Protein 4HDE (pdb70)

Nearest PDB structures (foldseek):
  4hde-assembly1_A  TM=1.004E+00  e=1.541E-34  Bacillus anthracis
  1xzo-assembly2_B  TM=9.202E-01  e=7.774E-20  Bacillus subtilis
  1xzo-assembly1_A  TM=9.161E-01  e=1.870E-19  Bacillus subtilis
  2cvb-assembly1_A  TM=6.366E-01  e=2.486E-06  Thermus thermophilus HB8
  4hqs-assembly1_A  TM=6.384E-01  e=5.979E-06  Streptococcus pneumoniae TIGR4

B-factor: mean 19.64, std 7.57, range [10.44, 51.8]

Solvent-accessible surface area: 8688 Å² total

InterPro domains:
  IPR003782 Copper chaperone SCO1/SenC [PF02630] (39-171)
  IPR003782 Copper chaperone SCO1/SenC [PTHR12151] (14-182)
  IPR003782 Copper chaperone SCO1/SenC [cd02968] (40-177)
  IPR013766 Thioredoxin domain [PS51352] (31-195)
  IPR036249 Thioredoxin-like superfamily [SSF52833] (37-193)

Structure (mmCIF, N/CA/C/O backbone):
data_4HDE
#
_entry.id   4HDE
#
_cell.length_a   34.985
_cell.length_b   48.468
_cell.length_c   88.551
_cell.angle_alpha   90.00
_cell.angle_beta   90.00
_cell.angle_gamma   90.00
#
_symmetry.space_group_name_H-M   'P 21 21 21'
#
loop_
_entity.id
_entity.type
_entity.pdbx_description
1 polymer 'SCO1/SenC family lipoprotein'
2 water water
#
loop_
_atom_site.group_PDB
_atom_site.id
_atom_site.type_symbol
_atom_site.label_atom_id
_atom_site.label_alt_id
_atom_site.label_comp_id
_atom_site.label_asym_id
_atom_site.label_entity_id
_atom_site.label_seq_id
_atom_site.pdbx_PDB_ins_code
_atom_site.Cartn_x
_atom_site.Cartn_y
_atom_site.Cartn_z
_atom_site.occupancy
_atom_site.B_iso_or_equiv
_atom_site.auth_seq_id
_atom_site.auth_comp_id
_atom_site.auth_asym_id
_atom_site.auth_atom_id
_atom_site.pdbx_PDB_model_num
ATOM 1 N N . ALA A 1 3 ? 20.138 5.220 -9.314 1.00 44.95 28 ALA A N 1
ATOM 2 C CA . ALA A 1 3 ? 19.621 6.226 -10.237 1.00 39.53 28 ALA A CA 1
ATOM 3 C C . ALA A 1 3 ? 19.526 7.597 -9.573 1.00 41.26 28 ALA A C 1
ATOM 4 O O . ALA A 1 3 ? 19.496 7.699 -8.344 1.00 43.83 28 ALA A O 1
ATOM 6 N N . LEU A 1 4 ? 19.481 8.646 -10.390 1.00 39.78 29 LEU A N 1
ATOM 7 C CA . LEU A 1 4 ? 19.401 10.013 -9.881 1.00 38.32 29 LEU A CA 1
ATOM 8 C C . LEU A 1 4 ? 17.974 10.362 -9.472 1.00 38.81 29 LEU A C 1
ATOM 9 O O . LEU A 1 4 ? 17.069 10.389 -10.306 1.00 39.94 29 LEU A O 1
ATOM 14 N N . ARG A 1 5 ? 17.781 10.641 -8.187 1.00 30.34 30 ARG A N 1
ATOM 15 C CA . ARG A 1 5 ? 16.446 10.888 -7.654 1.00 22.81 30 ARG A CA 1
ATOM 16 C C . ARG A 1 5 ? 15.996 12.340 -7.800 1.00 20.87 30 ARG A C 1
ATOM 17 O O . ARG A 1 5 ? 16.776 13.275 -7.601 1.00 23.59 30 ARG A O 1
ATOM 25 N N . LYS A 1 6 ? 14.728 12.507 -8.153 1.00 22.17 31 LYS A N 1
ATOM 26 C CA . LYS A 1 6 ? 14.080 13.815 -8.213 1.00 22.08 31 LYS A CA 1
ATOM 27 C C . LYS A 1 6 ? 14.912 14.890 -8.912 1.00 16.63 31 LYS A C 1
ATOM 28 O O . LYS A 1 6 ? 15.152 15.946 -8.342 1.00 21.21 31 LYS A O 1
ATOM 34 N N . PRO A 1 7 ? 15.349 14.622 -10.151 1.00 17.64 32 PRO A N 1
ATOM 35 C CA . PRO A 1 7 ? 16.146 15.602 -10.894 1.00 18.56 32 PRO A CA 1
ATOM 36 C C . PRO A 1 7 ? 15.365 16.882 -11.166 1.00 15.83 32 PRO A C 1
ATOM 37 O O . PRO A 1 7 ? 14.149 16.846 -11.336 1.00 18.76 32 PRO A O 1
ATOM 41 N N . LEU A 1 8 ? 16.070 18.006 -11.212 1.00 14.88 33 LEU A N 1
ATOM 42 C CA . LEU A 1 8 ? 15.440 19.293 -11.487 1.00 16.07 33 LEU A CA 1
ATOM 43 C C . LEU A 1 8 ? 14.983 19.430 -12.942 1.00 15.08 33 LEU A C 1
ATOM 44 O O . LEU A 1 8 ? 13.950 20.039 -13.216 1.00 17.32 33 LEU A O 1
ATOM 49 N N . ASN A 1 9 ? 15.762 18.880 -13.869 1.00 15.45 34 ASN A N 1
ATOM 50 C CA . ASN A 1 9 ? 15.478 19.000 -15.299 1.00 16.76 34 ASN A CA 1
ATOM 51 C C . ASN A 1 9 ? 15.322 20.442 -15.772 1.00 14.75 34 ASN A C 1
ATOM 52 O O . ASN A 1 9 ? 14.421 20.733 -16.557 1.00 18.62 34 ASN A O 1
ATOM 57 N N . TRP A 1 10 ? 16.172 21.349 -15.311 1.00 13.82 35 TRP A N 1
ATOM 58 C CA . TRP A 1 10 ? 16.081 22.736 -15.774 1.00 13.98 35 TRP A CA 1
ATOM 59 C C . TRP A 1 10 ? 16.800 22.947 -17.098 1.00 13.20 35 TRP A C 1
ATOM 60 O O . TRP A 1 10 ? 17.946 22.517 -17.269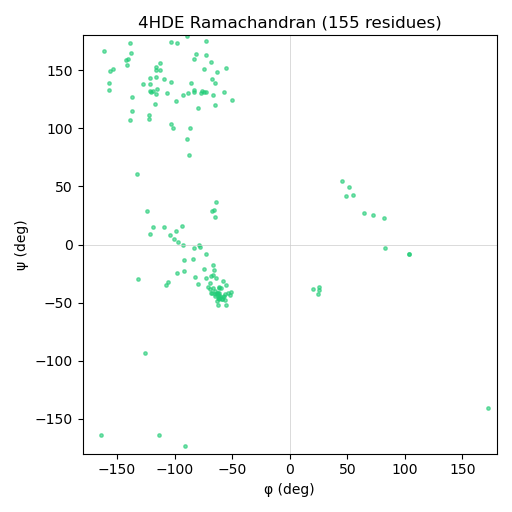 1.00 14.57 35 TRP A O 1
ATOM 71 N N . ASP A 1 11 ? 16.121 23.595 -18.037 1.00 14.36 36 ASP A N 1
ATOM 72 C CA . ASP A 1 11 ? 16.737 23.987 -19.298 1.00 15.43 36 ASP A CA 1
ATOM 73 C C . ASP A 1 11 ? 17.809 25.056 -19.087 1.00 15.99 36 ASP A C 1
ATOM 74 O O . ASP A 1 11 ? 17.650 25.952 -18.263 1.00 19.51 36 ASP A O 1
ATOM 79 N N . LEU A 1 12 ? 18.892 24.951 -19.851 1.00 15.22 37 LEU A N 1
ATOM 80 C CA A LEU A 1 12 ? 19.949 25.957 -19.852 0.62 14.95 37 LEU A CA 1
ATOM 81 C CA B LEU A 1 12 ? 19.966 25.933 -19.839 0.38 17.09 37 LEU A CA 1
ATOM 82 C C . LEU A 1 12 ? 20.138 26.509 -21.242 1.00 18.55 37 LEU A C 1
ATOM 83 O O . LEU A 1 12 ? 20.277 25.761 -22.210 1.00 18.82 37 LEU A O 1
ATOM 92 N N . GLU A 1 13 ? 20.148 27.828 -21.348 1.00 15.17 38 GLU A N 1
ATOM 93 C CA . GLU A 1 13 ? 20.405 28.457 -22.634 1.00 16.74 38 GLU A CA 1
ATOM 94 C C . GLU A 1 13 ? 21.850 28.230 -23.063 1.00 14.37 38 GLU A C 1
ATOM 95 O O . GLU A 1 13 ? 22.731 27.976 -22.239 1.00 15.99 38 GLU A O 1
ATOM 101 N N . THR A 1 14 ? 22.081 28.323 -24.365 1.00 17.25 39 THR A N 1
ATOM 102 C CA . THR A 1 14 ? 23.415 28.254 -24.923 1.00 16.07 39 THR A CA 1
ATOM 103 C C . THR A 1 14 ? 24.129 29.578 -24.671 1.00 15.79 39 THR A C 1
ATOM 104 O O . THR A 1 14 ? 23.562 30.647 -24.901 1.00 20.55 39 THR A O 1
ATOM 108 N N . PHE A 1 15 ? 25.355 29.505 -24.180 1.00 13.36 40 PHE A N 1
ATOM 109 C CA . PHE A 1 15 ? 26.128 30.706 -23.859 1.00 13.81 40 PHE A CA 1
ATOM 110 C C . PHE A 1 15 ? 27.600 30.549 -24.232 1.00 12.75 40 PHE A C 1
ATOM 111 O O . PHE A 1 15 ? 28.135 29.444 -24.285 1.00 12.98 40 PHE A O 1
ATOM 119 N N . GLN A 1 16 ? 28.240 31.684 -24.485 1.00 14.12 41 GLN A N 1
ATOM 120 C CA . GLN A 1 16 ? 29.665 31.741 -24.756 1.00 13.52 41 GLN A CA 1
ATOM 121 C C . GLN A 1 16 ? 30.225 32.953 -24.033 1.00 12.78 41 GLN A C 1
ATOM 122 O O . GLN A 1 16 ? 29.973 34.089 -24.426 1.00 14.17 41 GLN A O 1
ATOM 128 N N . PHE A 1 17 ? 30.961 32.708 -22.955 1.00 12.72 42 PHE A N 1
ATOM 129 C CA . PHE A 1 17 ? 31.522 33.797 -22.163 1.00 14.43 42 PHE A CA 1
ATOM 130 C C . PHE A 1 17 ? 33.037 33.748 -22.295 1.00 13.33 42 PHE A C 1
ATOM 131 O O . PHE A 1 17 ? 33.556 33.106 -23.210 1.00 13.59 42 PHE A O 1
ATOM 139 N N . THR A 1 18 ? 33.751 34.435 -21.410 1.00 13.76 43 THR A N 1
ATOM 140 C CA A THR A 1 18 ? 35.208 34.476 -21.456 0.66 14.34 43 THR A CA 1
ATOM 141 C CA B THR A 1 18 ? 35.210 34.453 -21.457 0.34 14.27 43 THR A CA 1
ATOM 142 C C . THR A 1 18 ? 35.771 33.955 -20.137 1.00 12.53 43 THR A C 1
ATOM 143 O O . THR A 1 18 ? 35.285 34.323 -19.069 1.00 13.81 43 THR A O 1
ATOM 150 N N . ASN A 1 19 ? 36.794 33.104 -20.202 1.00 12.67 44 ASN A N 1
ATOM 151 C CA . ASN A 1 19 ? 37.391 32.553 -18.986 1.00 12.94 44 ASN A CA 1
ATOM 152 C C . ASN A 1 19 ? 38.554 33.375 -18.435 1.00 13.63 44 ASN A C 1
ATOM 153 O O . ASN A 1 19 ? 38.856 34.464 -18.940 1.00 13.82 44 ASN A O 1
ATOM 158 N N . GLN A 1 20 ? 39.213 32.839 -17.416 1.00 12.66 45 GLN A N 1
ATOM 159 C CA . GLN A 1 20 ? 40.229 33.571 -16.677 1.00 1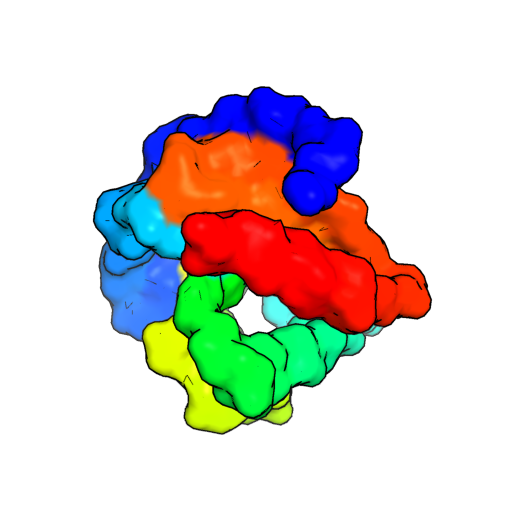3.17 45 GLN A CA 1
ATOM 160 C C . GLN A 1 20 ? 41.515 33.735 -17.482 1.00 14.12 45 GLN A C 1
ATOM 161 O O . GLN A 1 20 ? 42.419 34.442 -17.069 1.00 15.30 45 GLN A O 1
ATOM 167 N N . ASP A 1 21 ? 41.577 33.065 -18.630 1.00 14.87 46 ASP A N 1
ATOM 168 C CA . ASP A 1 21 ? 42.684 33.217 -19.570 1.00 16.49 46 ASP A CA 1
ATOM 169 C C . ASP A 1 21 ? 42.306 34.075 -20.779 1.00 16.55 46 ASP A C 1
ATOM 170 O O . ASP A 1 21 ? 43.083 34.189 -21.733 1.00 18.28 46 ASP A O 1
ATOM 175 N N . GLY A 1 22 ? 41.133 34.697 -20.737 1.00 15.14 47 GLY A N 1
ATOM 176 C CA . GLY A 1 22 ? 40.689 35.555 -21.818 1.00 16.07 47 GLY A CA 1
ATOM 177 C C . GLY A 1 22 ? 40.290 34.781 -23.062 1.00 14.83 47 GLY A C 1
ATOM 178 O O . GLY A 1 22 ? 40.335 35.319 -24.173 1.00 16.81 47 GLY A O 1
ATOM 179 N N . LYS A 1 23 ? 39.892 33.524 -22.878 1.00 14.68 48 LYS A N 1
ATOM 180 C CA . LYS A 1 23 ? 39.510 32.658 -23.994 1.00 14.14 48 LYS A CA 1
ATOM 181 C C . LYS A 1 23 ? 38.015 32.347 -23.927 1.00 12.86 48 LYS A C 1
ATOM 182 O O . LYS A 1 23 ? 37.442 32.297 -22.841 1.00 12.63 48 LYS A O 1
ATOM 188 N N . PRO A 1 24 ? 37.375 32.117 -25.080 1.00 12.28 49 PRO A N 1
ATOM 189 C CA . PRO A 1 24 ? 35.948 31.777 -25.098 1.00 14.27 49 PRO A CA 1
ATOM 190 C C . PRO A 1 24 ? 35.667 30.451 -24.419 1.00 13.84 49 PRO A C 1
ATOM 191 O O . PRO A 1 24 ? 36.408 29.481 -24.582 1.00 13.99 49 PRO A O 1
ATOM 195 N N . PHE A 1 25 ? 34.584 30.405 -23.661 1.00 12.88 50 PHE A N 1
ATOM 196 C CA . PHE A 1 25 ? 34.201 29.179 -22.981 1.00 12.05 50 PHE A CA 1
ATOM 197 C C . PHE A 1 25 ? 32.720 29.193 -22.666 1.00 13.08 50 PHE A C 1
ATOM 198 O O . PHE A 1 25 ? 32.169 30.207 -22.237 1.00 12.52 50 PHE A O 1
ATOM 206 N N . GLY A 1 26 ? 32.071 28.055 -22.863 1.00 12.38 51 GLY A N 1
ATOM 207 C CA . GLY A 1 26 ? 30.684 27.914 -22.476 1.00 13.60 51 GLY A CA 1
ATOM 208 C C . GLY A 1 26 ? 30.093 26.610 -22.967 1.00 11.79 51 GLY A C 1
ATOM 209 O O . GLY A 1 26 ? 30.757 25.576 -22.948 1.00 12.68 51 GLY A O 1
ATOM 210 N N . THR A 1 27 ? 28.846 26.677 -23.415 1.00 12.74 52 THR A N 1
ATOM 211 C CA . THR A 1 27 ? 28.105 25.495 -23.834 1.00 13.50 52 THR A CA 1
ATOM 212 C C . THR A 1 27 ? 28.865 24.633 -24.835 1.00 14.55 52 THR A C 1
ATOM 213 O O . THR A 1 27 ? 28.840 23.401 -24.756 1.00 16.07 52 THR A O 1
ATOM 217 N N . LYS A 1 28 ? 29.539 25.267 -25.785 1.00 13.80 53 LYS A N 1
ATOM 218 C CA . LYS A 1 28 ? 30.278 24.528 -26.802 1.00 15.51 53 LYS A CA 1
ATOM 219 C C . LYS A 1 28 ? 31.245 23.543 -26.140 1.00 14.06 53 LYS A C 1
ATOM 220 O O . LYS A 1 28 ? 31.383 22.406 -26.582 1.00 17.07 53 LYS A O 1
ATOM 226 N N . ASP A 1 29 ? 31.901 23.982 -25.076 1.00 14.33 54 ASP A N 1
ATOM 227 C CA . ASP A 1 29 ? 32.877 23.167 -24.368 1.00 15.59 54 ASP A CA 1
ATOM 228 C C . ASP A 1 29 ? 32.227 22.166 -23.424 1.00 16.31 54 ASP A C 1
ATOM 229 O O . ASP A 1 29 ? 32.731 21.065 -23.237 1.00 18.05 54 ASP A O 1
ATOM 234 N N . LEU A 1 30 ? 31.106 22.561 -22.838 1.00 13.76 55 LEU A N 1
ATOM 235 C CA . LEU A 1 30 ? 30.504 21.833 -21.730 1.00 14.14 55 LEU A CA 1
ATOM 236 C C . LEU A 1 30 ? 29.468 20.787 -22.135 1.00 15.20 55 LEU A C 1
ATOM 237 O O . LEU A 1 30 ? 29.201 19.856 -21.375 1.00 14.95 55 LEU A O 1
ATOM 242 N N . LYS A 1 31 ? 28.869 20.938 -23.312 1.00 16.12 56 LYS A N 1
ATOM 243 C CA . LYS A 1 31 ? 27.848 20.003 -23.765 1.00 15.82 56 LYS A CA 1
ATOM 244 C C . LYS A 1 31 ? 28.460 18.622 -23.963 1.00 15.09 56 LYS A C 1
ATOM 245 O O . LYS A 1 31 ? 29.361 18.438 -24.773 1.00 18.70 56 LYS A O 1
ATOM 251 N N . GLY A 1 32 ? 27.952 17.639 -23.226 1.00 14.05 57 GLY A N 1
ATOM 252 C CA . GLY A 1 32 ? 28.537 16.310 -23.232 1.00 17.45 57 GLY A CA 1
ATOM 253 C C . GLY A 1 32 ? 29.365 16.003 -21.996 1.00 16.30 57 GLY A C 1
ATOM 254 O O . GLY A 1 32 ? 29.801 14.864 -21.805 1.00 20.38 57 GLY A O 1
ATOM 255 N N . LYS A 1 33 ? 29.592 17.004 -21.158 1.00 14.02 58 LYS A N 1
ATOM 256 C CA . LYS A 1 33 ? 30.334 16.815 -19.921 1.00 14.37 58 LYS A CA 1
ATOM 257 C C . LYS A 1 33 ? 29.414 16.997 -18.721 1.00 14.29 58 LYS A C 1
ATOM 258 O O . LYS A 1 33 ? 28.376 17.661 -18.807 1.00 14.61 58 LYS A O 1
ATOM 264 N N . VAL A 1 34 ? 29.796 16.393 -17.603 1.00 14.01 59 VAL A N 1
ATOM 265 C CA . VAL A 1 34 ? 29.134 16.636 -16.332 1.00 12.78 59 VAL A CA 1
ATOM 266 C C . VAL A 1 34 ? 29.852 17.822 -15.711 1.00 14.18 59 VAL A C 1
ATOM 267 O O . VAL A 1 34 ? 31.089 17.851 -15.653 1.00 14.04 59 VAL A O 1
ATOM 271 N N . TRP A 1 35 ? 29.094 18.817 -15.267 1.00 12.71 60 TRP A N 1
ATOM 272 C CA . TRP A 1 35 ? 29.722 19.977 -14.662 1.00 12.30 60 TRP A CA 1
ATOM 273 C C . TRP A 1 35 ? 28.964 20.545 -13.477 1.00 11.18 60 TRP A C 1
ATOM 274 O O . TRP A 1 35 ? 27.784 20.277 -13.277 1.00 13.06 60 TRP A O 1
ATOM 285 N N . VAL A 1 36 ? 29.702 21.284 -12.659 1.00 11.97 61 VAL A N 1
ATOM 286 C CA . VAL A 1 36 ? 29.155 21.909 -11.467 1.00 12.44 61 VAL A CA 1
ATOM 287 C C . VAL A 1 36 ? 29.348 23.407 -11.588 1.00 11.87 61 VAL A C 1
ATOM 288 O O . VAL A 1 36 ? 30.442 23.871 -11.910 1.00 13.87 61 VAL A O 1
ATOM 292 N N . ALA A 1 37 ? 28.279 24.158 -11.345 1.00 11.60 62 ALA A N 1
ATOM 293 C CA . ALA A 1 37 ? 28.302 25.617 -11.472 1.00 13.32 62 ALA A CA 1
ATOM 294 C C . ALA A 1 37 ? 28.065 26.317 -10.130 1.00 11.25 62 ALA A C 1
ATOM 295 O O . ALA A 1 37 ? 27.280 25.850 -9.292 1.00 12.85 62 ALA A O 1
ATOM 297 N N . ASP A 1 38 ? 28.749 27.443 -9.935 1.00 11.73 63 ASP A N 1
ATOM 298 C CA . ASP A 1 38 ? 28.356 28.394 -8.910 1.00 12.57 63 ASP A CA 1
ATOM 299 C C . ASP A 1 38 ? 28.472 29.833 -9.424 1.00 12.86 63 ASP A C 1
ATOM 300 O O . ASP A 1 38 ? 28.965 30.067 -10.533 1.00 13.72 63 ASP A O 1
ATOM 305 N N . PHE A 1 39 ? 27.998 30.769 -8.605 1.00 12.98 64 PHE A N 1
ATOM 306 C CA . PHE A 1 39 ? 28.033 32.208 -8.883 1.00 13.20 64 PHE A CA 1
ATOM 307 C C . PHE A 1 39 ? 28.812 32.889 -7.769 1.00 13.76 64 PHE A C 1
ATOM 308 O O . PHE A 1 39 ? 28.596 32.597 -6.596 1.00 15.29 64 PHE A O 1
ATOM 329 N N . PHE A 1 41 ? 31.899 36.457 -6.884 1.00 14.06 66 PHE A N 1
ATOM 330 C CA . PHE A 1 41 ? 32.609 37.641 -7.361 1.00 13.67 66 PHE A CA 1
ATOM 331 C C . PHE A 1 41 ? 33.861 37.852 -6.535 1.00 15.25 66 PHE A C 1
ATOM 332 O O . PHE A 1 41 ? 33.901 37.485 -5.364 1.00 17.01 66 PHE A O 1
ATOM 340 N N . THR A 1 42 ? 34.895 38.420 -7.145 1.00 14.37 67 THR A N 1
ATOM 341 C CA . THR A 1 42 ? 36.205 38.447 -6.495 1.00 16.45 67 THR A CA 1
ATOM 342 C C . THR A 1 42 ? 36.319 39.454 -5.360 1.00 17.05 67 THR A C 1
ATOM 343 O O . THR A 1 42 ? 37.179 39.304 -4.497 1.00 21.61 67 THR A O 1
ATOM 347 N N . ASN A 1 43 ? 35.462 40.467 -5.340 1.00 17.19 68 ASN A N 1
ATOM 348 C CA . ASN A 1 43 ? 35.511 41.448 -4.259 1.00 20.41 68 ASN A CA 1
ATOM 349 C C . ASN A 1 43 ? 34.576 41.127 -3.097 1.00 18.15 68 ASN A C 1
ATOM 350 O O . ASN A 1 43 ? 34.301 41.982 -2.260 1.00 19.90 68 ASN A O 1
ATOM 355 N N . CYS A 1 44 ? 34.101 39.890 -3.044 1.00 17.87 69 CYS A N 1
ATOM 356 C CA . CYS A 1 44 ? 33.193 39.465 -1.982 1.00 19.84 69 CYS A CA 1
ATOM 357 C C . CYS A 1 44 ? 33.882 39.448 -0.619 1.00 24.73 69 CYS A C 1
ATOM 358 O O . CYS A 1 44 ? 34.945 38.860 -0.464 1.00 23.36 69 CYS A O 1
ATOM 361 N N . GLN A 1 45 ? 33.263 40.091 0.365 1.00 22.24 70 GLN A N 1
ATOM 362 C CA . GLN A 1 45 ? 33.827 40.184 1.712 1.00 26.87 70 GLN A CA 1
ATOM 363 C C . GLN A 1 45 ? 33.254 39.121 2.646 1.00 25.84 70 GLN A C 1
ATOM 364 O O . GLN A 1 45 ? 33.597 39.064 3.834 1.00 26.78 70 GLN A O 1
ATOM 370 N N . THR A 1 46 ? 32.386 38.270 2.107 1.00 22.54 71 THR A N 1
ATOM 371 C CA . THR A 1 46 ? 31.763 37.231 2.922 1.00 22.92 71 THR A CA 1
ATOM 372 C C . THR A 1 46 ? 31.939 35.806 2.375 1.00 21.15 71 THR A C 1
ATOM 373 O O . THR A 1 46 ? 32.937 35.147 2.658 1.00 22.49 71 THR A O 1
ATOM 377 N N . VAL A 1 47 ? 30.982 35.331 1.592 1.00 20.40 72 VAL A N 1
ATOM 378 C CA . VAL A 1 47 ? 30.881 33.896 1.367 1.00 19.51 72 VAL A CA 1
ATOM 379 C C . VAL A 1 47 ? 31.616 33.334 0.156 1.00 17.10 72 VAL A C 1
ATOM 380 O O . VAL A 1 47 ? 31.764 32.126 0.053 1.00 16.57 72 VAL A O 1
ATOM 384 N N . CYS A 1 48 ? 32.079 34.176 -0.764 1.00 16.23 73 CYS A N 1
ATOM 385 C CA . CYS A 1 48 ? 32.667 33.621 -1.986 1.00 14.35 73 CYS A CA 1
ATOM 386 C C . CYS A 1 48 ? 33.992 32.881 -1.767 1.00 13.56 73 CYS A C 1
ATOM 387 O O . CYS A 1 48 ? 34.211 31.826 -2.371 1.00 14.20 73 CYS A O 1
ATOM 390 N N . PRO A 1 49 ? 34.886 33.425 -0.919 1.00 14.22 74 PRO A N 1
ATOM 391 C CA . PRO A 1 49 ? 36.096 32.614 -0.687 1.00 15.04 74 PRO A CA 1
ATOM 392 C C . PRO A 1 49 ? 35.815 31.230 -0.054 1.00 14.52 74 PRO A C 1
ATOM 393 O O . PRO A 1 49 ? 36.341 30.235 -0.566 1.00 14.84 74 PRO A O 1
ATOM 397 N N . PRO A 1 50 ? 34.979 31.148 0.999 1.00 14.13 75 PRO A N 1
ATOM 398 C CA . PRO A 1 50 ? 34.689 29.786 1.483 1.00 13.97 75 PRO A CA 1
ATOM 399 C C . PRO A 1 50 ? 33.946 28.921 0.461 1.00 13.34 75 PRO A C 1
ATOM 400 O O . PRO A 1 50 ? 34.219 27.729 0.397 1.00 14.38 75 PRO A O 1
ATOM 412 N N . THR A 1 52 ? 34.429 28.967 -2.707 1.00 12.76 77 THR A N 1
ATOM 413 C CA . THR A 1 52 ? 35.438 28.536 -3.648 1.00 13.19 77 THR A CA 1
ATOM 414 C C . THR A 1 52 ? 36.325 27.464 -3.022 1.00 12.87 77 THR A C 1
ATOM 415 O O . THR A 1 52 ? 36.690 26.494 -3.692 1.00 13.01 77 THR A O 1
ATOM 419 N N . ALA A 1 53 ? 36.649 27.602 -1.738 1.00 12.34 78 ALA A N 1
ATOM 420 C CA . ALA A 1 53 ? 37.381 26.540 -1.052 1.00 12.96 78 ALA A CA 1
ATOM 421 C C . ALA A 1 53 ? 36.567 25.243 -1.033 1.00 13.38 78 ALA A C 1
ATOM 422 O O . ALA A 1 53 ? 37.124 24.139 -1.152 1.00 13.21 78 ALA A O 1
ATOM 424 N N . ASN A 1 54 ? 35.254 25.360 -0.864 1.00 13.26 79 ASN A N 1
ATOM 425 C CA . ASN A 1 54 ? 34.400 24.174 -0.870 1.00 12.19 79 ASN A CA 1
ATOM 426 C C . ASN A 1 54 ? 34.364 23.527 -2.254 1.00 12.47 79 ASN A C 1
ATOM 427 O O . ASN A 1 54 ? 34.423 22.302 -2.394 1.00 12.86 79 ASN A O 1
ATOM 440 N N . ALA A 1 56 ? 36.789 23.717 -4.352 1.00 11.99 81 ALA A N 1
ATOM 441 C CA . ALA A 1 56 ? 38.105 23.087 -4.482 1.00 12.27 81 ALA A CA 1
ATOM 442 C C . ALA A 1 56 ? 38.174 21.724 -3.777 1.00 13.13 81 ALA A C 1
ATOM 443 O O . ALA A 1 56 ? 38.822 20.793 -4.265 1.00 13.00 81 ALA A O 1
ATOM 445 N N . LYS A 1 57 ? 37.512 21.597 -2.632 1.00 12.73 82 LYS A N 1
ATOM 446 C CA . LYS A 1 57 ? 37.467 20.315 -1.934 1.00 12.70 82 LYS A CA 1
ATOM 447 C C . LYS A 1 57 ? 36.717 19.304 -2.798 1.00 13.53 82 LYS A C 1
ATOM 448 O O . LYS A 1 57 ? 37.161 18.162 -2.953 1.00 13.96 82 LYS A O 1
ATOM 454 N N . LEU A 1 58 ? 35.609 19.731 -3.394 1.00 12.77 83 LEU A N 1
ATOM 455 C CA . LEU A 1 58 ? 34.846 18.881 -4.296 1.00 12.87 83 LEU A CA 1
ATOM 456 C C . LEU A 1 58 ? 35.681 18.472 -5.504 1.00 13.18 83 LEU A C 1
ATOM 457 O O . LEU A 1 58 ? 35.629 17.322 -5.933 1.00 12.80 83 LEU A O 1
ATOM 462 N N . GLN A 1 59 ? 36.445 19.409 -6.058 1.00 11.70 84 GLN A N 1
ATOM 463 C CA . GLN A 1 59 ? 37.320 19.132 -7.189 1.00 11.40 84 GLN A CA 1
ATOM 464 C C . GLN A 1 59 ? 38.329 18.036 -6.842 1.00 12.65 84 GLN A C 1
ATOM 465 O O . GLN A 1 59 ? 38.534 17.083 -7.602 1.00 13.27 84 GLN A O 1
ATOM 471 N N . LYS A 1 60 ? 38.962 18.162 -5.679 1.00 12.36 85 LYS A N 1
ATOM 472 C CA . LYS A 1 60 ? 39.963 17.204 -5.246 1.00 13.52 85 LYS A CA 1
ATOM 473 C C . LYS A 1 60 ? 39.334 15.824 -5.009 1.00 13.11 85 LYS A C 1
ATOM 474 O O . LYS A 1 60 ? 39.889 14.787 -5.389 1.00 14.26 85 LYS A O 1
ATOM 488 N N . ALA A 1 62 ? 36.558 14.623 -6.321 1.00 13.66 87 ALA A N 1
ATOM 489 C CA . ALA A 1 62 ? 36.126 14.037 -7.586 1.00 13.78 87 ALA A CA 1
ATOM 490 C C . ALA A 1 62 ? 37.304 13.413 -8.321 1.00 13.74 87 ALA A C 1
ATOM 491 O O . ALA A 1 62 ? 37.187 12.312 -8.871 1.00 15.02 87 ALA A O 1
ATOM 493 N N . LYS A 1 63 ? 38.438 14.106 -8.333 1.00 13.46 88 LYS A N 1
ATOM 494 C CA . LYS A 1 63 ? 39.635 13.585 -8.979 1.00 15.37 88 LYS A CA 1
ATOM 495 C C . LYS A 1 63 ? 40.054 12.261 -8.326 1.00 15.74 88 LYS A C 1
ATOM 496 O O . LYS A 1 63 ? 40.405 11.290 -9.006 1.00 15.87 88 LYS A O 1
ATOM 502 N N . GLU A 1 64 ? 40.023 12.215 -6.998 1.00 14.57 89 GLU A N 1
ATOM 503 C CA . GLU A 1 64 ? 40.381 10.992 -6.284 1.00 15.13 89 GLU A CA 1
ATOM 504 C C . GLU A 1 64 ? 39.486 9.812 -6.667 1.00 15.47 89 GLU A C 1
ATOM 505 O O . GLU A 1 64 ? 39.956 8.685 -6.769 1.00 17.03 89 GLU A O 1
ATOM 511 N N . GLU A 1 65 ? 38.206 10.090 -6.886 1.00 15.97 90 GLU A N 1
ATOM 512 C CA . GLU A 1 65 ? 37.241 9.075 -7.303 1.00 16.25 90 GLU A CA 1
ATOM 513 C C . GLU A 1 65 ? 37.325 8.750 -8.797 1.00 16.86 90 GLU A C 1
ATOM 514 O O . GLU A 1 65 ? 36.562 7.921 -9.292 1.00 19.15 90 GLU A O 1
ATOM 520 N N . LYS A 1 66 ? 38.229 9.413 -9.512 1.00 16.45 91 LYS A N 1
ATOM 521 C CA . LYS A 1 66 ? 38.390 9.217 -10.959 1.00 15.66 91 LYS A CA 1
ATOM 522 C C . LYS A 1 66 ? 37.149 9.654 -11.735 1.00 16.52 91 LYS A C 1
ATOM 523 O O . LYS A 1 66 ? 36.871 9.155 -12.830 1.00 18.60 91 LYS A O 1
ATOM 529 N N . LEU A 1 67 ? 36.416 10.598 -11.162 1.00 14.89 92 LEU A N 1
ATOM 530 C CA . LEU A 1 67 ? 35.304 11.218 -11.849 1.00 14.35 92 LEU A CA 1
ATOM 531 C C . LEU A 1 67 ? 35.840 12.324 -12.727 1.00 17.56 92 LEU A C 1
ATOM 532 O O . LEU A 1 67 ? 36.660 13.134 -12.297 1.00 24.69 92 LEU A O 1
ATOM 537 N N . ASP A 1 68 ? 35.376 12.331 -13.965 1.00 14.74 93 ASP A N 1
ATOM 538 C CA . ASP A 1 68 ? 35.789 13.297 -14.963 1.00 15.26 93 ASP A CA 1
ATOM 539 C C . ASP A 1 68 ? 34.676 14.323 -15.046 1.00 15.99 93 ASP A C 1
ATOM 540 O O . ASP A 1 68 ? 33.644 14.061 -15.664 1.00 16.56 93 ASP A O 1
ATOM 545 N N . VAL A 1 69 ? 34.877 15.471 -14.400 1.00 13.87 94 VAL A N 1
ATOM 546 C CA . VAL A 1 69 ? 33.861 16.510 -14.347 1.00 13.61 94 VAL A CA 1
ATOM 547 C C . VAL A 1 69 ? 34.512 17.878 -14.546 1.00 12.94 94 VAL A C 1
ATOM 548 O O . VAL A 1 69 ? 35.730 18.020 -14.442 1.00 14.76 94 VAL A O 1
ATOM 552 N N . GLN A 1 70 ? 33.679 18.878 -14.830 1.00 12.60 95 GLN A N 1
ATOM 553 C CA . GLN A 1 70 ? 34.129 20.261 -14.995 1.00 12.54 95 GLN A CA 1
ATOM 554 C C . GLN A 1 70 ? 33.524 21.146 -13.918 1.00 11.04 95 GLN A C 1
ATOM 555 O O . GLN A 1 70 ? 32.447 20.871 -13.394 1.00 12.95 95 GLN A O 1
ATOM 561 N N . PHE A 1 71 ? 34.237 22.223 -13.601 1.00 11.41 96 PHE A N 1
ATOM 562 C CA . PHE A 1 71 ? 33.769 23.227 -12.657 1.00 11.36 96 PHE A CA 1
ATOM 563 C C . PHE A 1 71 ? 33.711 24.566 -13.346 1.00 10.44 96 PHE A C 1
ATOM 564 O O . PHE A 1 71 ? 34.608 24.914 -14.118 1.00 11.39 96 PHE A O 1
ATOM 572 N N . VAL A 1 72 ? 32.636 25.298 -13.076 1.00 10.75 97 VAL A N 1
ATOM 573 C CA . VAL A 1 72 ? 32.424 26.605 -13.686 1.00 11.28 97 VAL A CA 1
ATOM 574 C C . VAL A 1 72 ? 31.932 27.571 -12.629 1.00 11.85 97 VAL A C 1
ATOM 575 O O . VAL A 1 72 ? 30.965 27.292 -11.928 1.00 13.31 97 VAL A O 1
ATOM 579 N N . SER A 1 73 ? 32.613 28.709 -12.522 1.00 11.42 98 SER A N 1
ATOM 580 C CA . SER A 1 73 ? 32.182 29.787 -11.632 1.00 11.66 98 SER A CA 1
ATOM 581 C C . SER A 1 73 ? 31.861 31.016 -12.468 1.00 11.85 98 SER A C 1
ATOM 582 O O . SER A 1 73 ? 32.731 31.525 -13.173 1.00 14.08 98 SER A O 1
ATOM 585 N N . PHE A 1 74 ? 30.630 31.503 -12.385 1.00 11.90 99 PHE A N 1
ATOM 586 C CA . PHE A 1 74 ? 30.233 32.702 -13.120 1.00 12.45 99 PHE A CA 1
ATOM 587 C C . PHE A 1 74 ? 30.428 33.919 -12.235 1.00 12.27 99 PHE A C 1
ATOM 588 O O . PHE A 1 74 ? 29.900 33.940 -11.118 1.00 13.51 99 PHE A O 1
ATOM 596 N N . SER A 1 75 ? 31.118 34.948 -12.724 1.00 11.91 100 SER A N 1
ATOM 597 C CA . SER A 1 75 ? 31.198 36.193 -11.969 1.00 12.29 100 SER A CA 1
ATOM 598 C C . SER A 1 75 ? 29.885 36.965 -12.034 1.00 13.03 100 SER A C 1
ATOM 599 O O . SER A 1 75 ? 29.310 37.173 -13.114 1.00 13.63 100 SER A O 1
ATOM 602 N N . VAL A 1 76 ? 29.412 37.400 -10.869 1.00 12.37 101 VAL A N 1
ATOM 603 C CA . VAL A 1 76 ? 28.252 38.279 -10.802 1.00 12.52 101 VAL A CA 1
ATOM 604 C C . VAL A 1 76 ? 28.652 39.738 -10.630 1.00 13.68 101 VAL A C 1
ATOM 605 O O . VAL A 1 76 ? 27.804 40.584 -10.361 1.00 14.50 101 VAL A O 1
ATOM 609 N N . ASP A 1 77 ? 29.933 40.037 -10.799 1.00 13.95 102 ASP A N 1
ATOM 610 C CA . ASP A 1 77 ? 30.393 41.422 -10.792 1.00 13.31 102 ASP A CA 1
ATOM 611 C C . ASP A 1 77 ? 31.327 41.668 -11.978 1.00 14.47 102 ASP A C 1
ATOM 612 O O . ASP A 1 77 ? 32.476 42.046 -11.794 1.00 14.15 102 ASP A O 1
ATOM 617 N N . PRO A 1 78 ? 30.821 41.479 -13.204 1.00 13.46 103 PRO A N 1
ATOM 618 C CA . PRO A 1 78 ? 31.706 41.571 -14.369 1.00 13.98 103 PRO A CA 1
ATOM 619 C C . PRO A 1 78 ? 32.257 42.974 -14.616 1.00 15.12 103 PRO A C 1
ATOM 620 O O . PRO A 1 78 ? 33.228 43.105 -15.361 1.00 15.67 103 PRO A O 1
ATOM 624 N N . ASP A 1 79 ? 31.647 44.006 -14.035 1.00 15.56 104 ASP A N 1
ATOM 625 C CA . ASP A 1 79 ? 32.187 45.361 -14.160 1.00 16.92 104 ASP A CA 1
ATOM 626 C C . ASP A 1 79 ? 33.556 45.472 -13.492 1.00 16.91 104 ASP A C 1
ATOM 627 O O . ASP A 1 79 ? 34.386 46.293 -13.894 1.00 19.07 104 ASP A O 1
ATOM 632 N N . LEU A 1 80 ? 33.791 44.651 -12.471 1.00 15.64 105 LEU A N 1
ATOM 633 C CA . LEU A 1 80 ? 35.080 44.650 -11.777 1.00 17.54 105 LEU A CA 1
ATOM 634 C C . LEU A 1 80 ? 35.915 43.410 -12.088 1.00 18.04 105 LEU A C 1
ATOM 635 O O . LEU A 1 80 ? 37.141 43.488 -12.163 1.00 19.44 105 LEU A O 1
ATOM 640 N N . ASP A 1 81 ? 35.257 42.270 -12.270 1.00 14.74 106 ASP A N 1
ATOM 641 C CA . ASP A 1 81 ? 35.969 41.015 -12.494 1.00 14.78 106 ASP A CA 1
ATOM 642 C C . ASP A 1 81 ? 36.292 40.830 -13.965 1.00 15.89 106 ASP A C 1
ATOM 643 O O . ASP A 1 81 ? 35.427 40.437 -14.750 1.00 18.99 106 ASP A O 1
ATOM 648 N N . LYS A 1 82 ? 37.526 41.130 -14.343 1.00 14.19 107 LYS A N 1
ATOM 649 C CA . LYS A 1 82 ? 38.009 40.804 -15.677 1.00 14.27 107 LYS A CA 1
ATOM 650 C C . LYS A 1 82 ? 38.805 39.499 -15.577 1.00 14.60 107 LYS A C 1
ATOM 651 O O . LYS A 1 82 ? 39.011 38.987 -14.482 1.00 14.29 107 LYS A O 1
ATOM 657 N N . PRO A 1 83 ? 39.228 38.939 -16.716 1.00 12.96 108 PRO A N 1
ATOM 658 C CA . PRO A 1 83 ? 39.950 37.666 -16.625 1.00 15.28 108 PRO A CA 1
ATOM 659 C C . PRO A 1 83 ? 41.128 37.680 -15.639 1.00 14.28 108 PRO A C 1
ATOM 660 O O . PRO A 1 83 ? 41.276 36.714 -14.877 1.00 14.19 108 PRO A O 1
ATOM 664 N N . GLU A 1 84 ? 41.945 38.728 -15.634 1.00 14.29 109 GLU A N 1
ATOM 665 C CA . GLU A 1 84 ? 43.096 38.736 -14.736 1.00 15.23 109 GLU A CA 1
ATOM 666 C C . GLU A 1 84 ? 42.674 38.670 -13.258 1.00 16.27 109 GLU A C 1
ATOM 667 O O . GLU A 1 84 ? 43.351 38.049 -12.442 1.00 17.24 109 GLU A O 1
ATOM 673 N N . ASN A 1 85 ? 41.567 39.320 -12.921 1.00 14.44 110 ASN A N 1
ATOM 674 C CA . ASN A 1 85 ? 41.034 39.255 -11.572 1.00 14.02 110 ASN A CA 1
ATOM 675 C C . ASN A 1 85 ? 40.657 37.832 -11.208 1.00 12.87 110 ASN A C 1
ATOM 676 O O . ASN A 1 85 ? 40.963 37.370 -10.107 1.00 14.87 110 ASN A O 1
ATOM 681 N N . LEU A 1 86 ? 40.004 37.135 -12.128 1.00 13.19 111 LEU A N 1
ATOM 682 C CA . LEU A 1 86 ? 39.566 35.766 -11.856 1.00 12.39 111 LEU A CA 1
ATOM 683 C C . LEU A 1 86 ? 40.745 34.804 -11.748 1.00 13.45 111 LEU A C 1
ATOM 684 O O . LEU A 1 86 ? 40.745 33.890 -10.912 1.00 13.89 111 LEU A O 1
ATOM 689 N N . LYS A 1 87 ? 41.754 35.011 -12.584 1.00 13.72 112 LYS A N 1
ATOM 690 C CA . LYS A 1 87 ? 42.935 34.162 -12.562 1.00 13.77 112 LYS A CA 1
ATOM 691 C C . LYS A 1 87 ? 43.678 34.317 -11.234 1.00 14.96 112 LYS A C 1
ATOM 692 O O . LYS A 1 87 ? 44.091 33.327 -10.613 1.00 15.79 112 LYS A O 1
ATOM 698 N N . ALA A 1 88 ? 43.838 35.554 -10.777 1.00 14.63 113 ALA A N 1
ATOM 699 C CA . ALA A 1 88 ? 44.516 35.799 -9.508 1.00 15.74 113 ALA A CA 1
ATOM 700 C C . ALA A 1 88 ? 43.710 35.250 -8.336 1.00 16.28 113 ALA A C 1
ATOM 701 O O . ALA A 1 88 ? 44.278 34.722 -7.374 1.00 18.31 113 ALA A O 1
ATOM 703 N N . PHE A 1 89 ? 42.392 35.369 -8.429 1.00 14.20 114 PHE A N 1
ATOM 704 C CA . PHE A 1 89 ? 41.496 34.866 -7.396 1.00 12.82 114 PHE A CA 1
A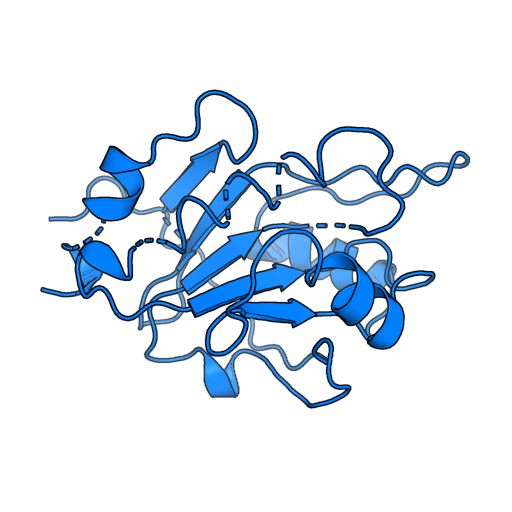TOM 705 C C . PHE A 1 89 ? 41.613 33.351 -7.239 1.00 14.34 114 PHE A C 1
ATOM 706 O O . PHE A 1 89 ? 41.824 32.852 -6.130 1.00 15.62 114 PHE A O 1
ATOM 714 N N . ILE A 1 90 ? 41.499 32.617 -8.340 1.00 13.69 115 ILE A N 1
ATOM 715 C CA . ILE A 1 90 ? 41.435 31.157 -8.241 1.00 13.66 115 ILE A CA 1
ATOM 716 C C . ILE A 1 90 ? 42.755 30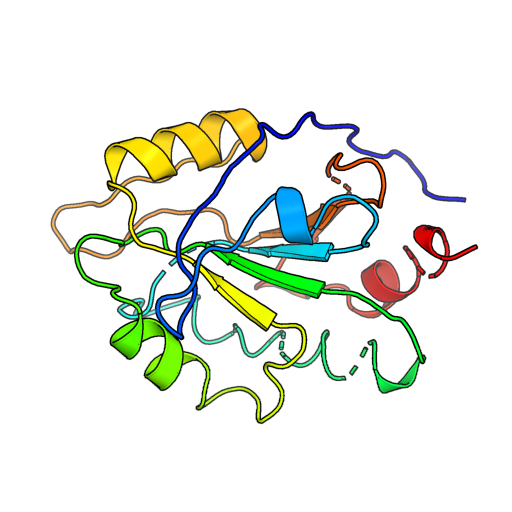.532 -7.779 1.00 14.63 115 ILE A C 1
ATOM 717 O O . ILE A 1 90 ? 42.763 29.473 -7.146 1.00 15.43 115 ILE A O 1
ATOM 722 N N . GLN A 1 91 ? 43.866 31.209 -8.050 1.00 15.89 116 GLN A N 1
ATOM 723 C CA A GLN A 1 91 ? 45.170 30.655 -7.702 0.59 19.08 116 GLN A CA 1
ATOM 724 C CA B GLN A 1 91 ? 45.197 30.724 -7.691 0.41 19.20 116 GLN A CA 1
ATOM 725 C C . GLN A 1 91 ? 45.344 30.428 -6.197 1.00 16.72 116 GLN A C 1
ATOM 726 O O . GLN A 1 91 ? 46.149 29.593 -5.789 1.00 19.03 116 GLN A O 1
ATOM 737 N N . LYS A 1 92 ? 44.571 31.128 -5.380 1.00 17.04 117 LYS A N 1
ATOM 738 C CA . LYS A 1 92 ? 44.670 30.938 -3.941 1.00 19.28 117 LYS A CA 1
ATOM 739 C C . LYS A 1 92 ? 44.138 29.575 -3.511 1.00 17.46 117 LYS A C 1
ATOM 740 O O . LYS A 1 92 ? 44.641 28.962 -2.564 1.00 19.02 117 LYS A O 1
ATOM 746 N N . PHE A 1 93 ? 43.124 29.103 -4.224 1.00 15.39 118 PHE A N 1
ATOM 747 C CA . PHE A 1 93 ? 42.306 27.982 -3.766 1.00 14.19 118 PHE A CA 1
ATOM 748 C C . PHE A 1 93 ? 42.666 26.626 -4.331 1.00 16.62 118 PHE A C 1
ATOM 749 O O . PHE A 1 93 ? 42.332 25.607 -3.736 1.00 15.74 118 PHE A O 1
ATOM 757 N N . THR A 1 94 ? 43.288 26.614 -5.502 1.00 16.05 119 THR A N 1
ATOM 758 C CA . THR A 1 94 ? 43.602 25.362 -6.169 1.00 15.10 119 THR A CA 1
ATOM 759 C C . THR A 1 94 ? 44.802 25.529 -7.083 1.00 16.24 119 THR A C 1
ATOM 760 O O . THR A 1 94 ? 45.054 26.622 -7.582 1.00 17.39 119 THR A O 1
ATOM 764 N N . GLU A 1 95 ? 45.538 24.441 -7.279 1.00 16.81 120 GLU A N 1
ATOM 765 C CA . GLU A 1 95 ? 46.632 24.405 -8.244 1.00 19.76 120 GLU A CA 1
ATOM 766 C C . GLU A 1 95 ? 46.200 23.726 -9.540 1.00 22.54 120 GLU A C 1
ATOM 767 O O . GLU A 1 95 ? 47.011 23.517 -10.443 1.00 24.88 120 GLU A O 1
ATOM 773 N N . ASP A 1 96 ? 44.922 23.376 -9.625 1.00 16.71 121 ASP A N 1
ATOM 774 C CA . ASP A 1 96 ? 44.388 22.689 -10.788 1.00 16.93 121 ASP A CA 1
ATOM 775 C C . ASP A 1 96 ? 43.247 23.490 -11.407 1.00 14.75 121 ASP A C 1
ATOM 776 O O . ASP A 1 96 ? 42.164 23.580 -10.839 1.00 15.69 121 ASP A O 1
ATOM 781 N N . THR A 1 97 ? 43.490 24.083 -12.569 1.00 15.63 122 THR A N 1
ATOM 782 C CA . THR A 1 97 ? 42.412 24.720 -13.314 1.00 16.40 122 THR A CA 1
ATOM 783 C C . THR A 1 97 ? 42.198 24.079 -14.687 1.00 14.70 122 THR A C 1
ATOM 784 O O . THR A 1 97 ? 41.500 24.629 -15.538 1.00 16.08 122 THR A O 1
ATOM 788 N N . SER A 1 98 ? 42.764 22.895 -14.885 1.00 16.75 123 SER A N 1
ATOM 789 C CA . SER A 1 98 ? 42.549 22.176 -16.134 1.00 17.97 123 SER A CA 1
ATOM 790 C C . SER A 1 98 ? 41.058 21.926 -16.377 1.00 16.07 123 SER A C 1
ATOM 791 O O . SER A 1 98 ? 40.605 21.887 -17.522 1.00 16.76 123 SER A O 1
ATOM 794 N N . ASN A 1 99 ? 40.298 21.757 -15.300 1.00 12.95 124 ASN A N 1
ATOM 795 C CA . ASN A 1 99 ? 38.858 21.533 -15.405 1.00 13.04 124 ASN A CA 1
ATOM 796 C C . ASN A 1 99 ? 38.047 22.556 -14.612 1.00 11.24 124 ASN A C 1
ATOM 797 O O . ASN A 1 99 ? 36.962 22.249 -14.139 1.00 13.44 124 ASN A O 1
ATOM 802 N N . TRP A 1 100 ? 38.578 23.764 -14.442 1.00 11.17 125 TRP A N 1
ATOM 803 C CA . TRP A 1 100 ? 37.842 24.796 -13.710 1.00 11.45 125 TRP A CA 1
ATOM 804 C C . TRP A 1 100 ? 37.979 26.113 -14.457 1.00 13.15 125 TRP A C 1
ATOM 805 O O . TRP A 1 100 ? 39.084 26.655 -14.589 1.00 13.41 125 TRP A O 1
ATOM 816 N N . ASN A 1 101 ? 36.854 26.605 -14.966 1.00 11.73 126 ASN A N 1
ATOM 817 C CA . ASN A 1 101 ? 36.820 27.871 -15.685 1.00 12.62 126 ASN A CA 1
ATOM 818 C C . ASN A 1 101 ? 35.966 28.879 -14.946 1.00 12.77 126 ASN A C 1
ATOM 819 O O . ASN A 1 101 ? 34.849 28.570 -14.531 1.00 14.99 126 ASN A O 1
ATOM 824 N N . LEU A 1 102 ? 36.521 30.068 -14.736 1.00 12.35 127 LEU A N 1
ATOM 825 C CA . LEU A 1 102 ? 35.801 31.171 -14.104 1.00 12.18 127 LEU A CA 1
ATOM 826 C C . LEU A 1 102 ? 35.485 32.151 -15.220 1.00 12.91 127 LEU A C 1
ATOM 827 O O . LEU A 1 102 ? 36.365 32.494 -16.012 1.00 13.30 127 LEU A O 1
ATOM 832 N N . LEU A 1 103 ? 34.229 32.578 -15.300 1.00 12.53 128 LEU A N 1
ATOM 833 C CA . LEU A 1 103 ? 33.720 33.264 -16.483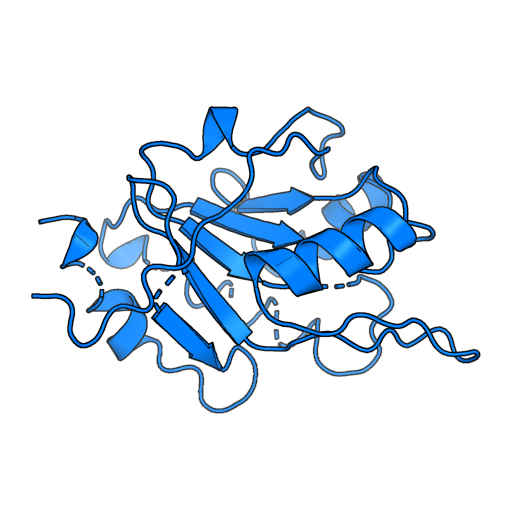 1.00 12.12 128 LEU A CA 1
ATOM 834 C C . LEU A 1 103 ? 33.292 34.704 -16.208 1.00 11.98 128 LEU A C 1
ATOM 835 O O . LEU A 1 103 ? 32.838 35.054 -15.114 1.00 12.98 128 LEU A O 1
ATOM 840 N N . THR A 1 104 ? 33.426 35.527 -17.242 1.00 11.82 129 THR A N 1
ATOM 841 C CA . THR A 1 104 ? 33.082 36.935 -17.173 1.00 11.53 129 THR A CA 1
ATOM 842 C C . THR A 1 104 ? 32.985 37.462 -18.602 1.00 13.23 129 THR A C 1
ATOM 843 O O . THR A 1 104 ? 32.867 36.675 -19.549 1.00 13.21 129 THR A O 1
ATOM 847 N N . GLY A 1 105 ? 33.005 38.783 -18.761 1.00 14.11 130 GLY A N 1
ATOM 848 C CA . GLY A 1 105 ? 33.079 39.401 -20.075 1.00 16.92 130 GLY A CA 1
ATOM 849 C C . GLY A 1 105 ? 31.771 39.967 -20.589 1.00 16.06 130 GLY A C 1
ATOM 850 O O . GLY A 1 105 ? 31.741 40.659 -21.595 1.00 20.48 130 GLY A O 1
ATOM 851 N N . TYR A 1 106 ? 30.699 39.679 -19.864 1.00 15.28 131 TYR A N 1
ATOM 852 C CA . TYR A 1 106 ? 29.345 40.083 -20.196 1.00 16.13 131 TYR A CA 1
ATOM 853 C C . TYR A 1 106 ? 28.953 41.263 -19.306 1.00 14.19 131 TYR A C 1
ATOM 854 O O . TYR A 1 106 ? 29.704 41.650 -18.420 1.00 15.92 131 TYR A O 1
ATOM 863 N N . SER A 1 107 ? 27.788 41.851 -19.547 1.00 15.79 132 SER A N 1
ATOM 864 C CA . SER A 1 107 ? 27.324 42.948 -18.699 1.00 17.01 132 SER A CA 1
ATOM 865 C C . SER A 1 107 ? 26.670 42.438 -17.412 1.00 15.54 132 SER A C 1
ATOM 866 O O . SER A 1 107 ? 26.293 41.268 -17.297 1.00 14.98 132 SER A O 1
ATOM 869 N N . LEU A 1 108 ? 26.522 43.335 -16.445 1.00 15.72 133 LEU A N 1
ATOM 870 C CA . LEU A 1 108 ? 25.806 42.986 -15.233 1.00 15.56 133 LEU A CA 1
ATOM 871 C C . LEU A 1 108 ? 24.352 42.629 -15.563 1.00 15.43 133 LEU A C 1
ATOM 872 O O . LEU A 1 108 ? 23.809 41.664 -15.029 1.00 15.66 133 LEU A O 1
ATOM 877 N N . GLU A 1 109 ? 23.729 43.392 -16.455 1.00 15.77 134 GLU A N 1
ATOM 878 C CA . GLU A 1 109 ? 22.373 43.075 -16.883 1.00 16.44 134 GLU A CA 1
ATOM 879 C C . GLU A 1 109 ? 22.284 41.659 -17.461 1.00 18.01 134 GLU A C 1
ATOM 880 O O . GLU A 1 109 ? 21.363 40.907 -17.141 1.00 16.51 134 GLU A O 1
ATOM 886 N N . ASP A 1 110 ? 23.248 41.304 -18.306 1.00 15.62 135 ASP A N 1
ATOM 887 C CA . ASP A 1 110 ? 23.317 39.968 -18.917 1.00 17.86 135 ASP A CA 1
ATOM 888 C C . ASP A 1 110 ? 23.318 38.858 -17.874 1.00 15.40 135 ASP A C 1
ATOM 889 O O . ASP A 1 110 ? 22.546 37.896 -17.963 1.00 15.83 135 ASP A O 1
ATOM 894 N N . ILE A 1 111 ? 24.212 38.962 -16.901 1.00 14.80 136 ILE A N 1
ATOM 895 C CA . ILE A 1 111 ? 24.355 37.874 -15.941 1.00 15.29 136 ILE A CA 1
ATOM 896 C C . ILE A 1 111 ? 23.170 37.840 -14.983 1.00 14.72 136 ILE A C 1
ATOM 897 O O . ILE A 1 111 ? 22.788 36.775 -14.489 1.00 15.33 136 ILE A O 1
ATOM 902 N N . THR A 1 112 ? 22.568 39.001 -14.745 1.00 14.79 137 THR A N 1
ATOM 903 C CA . THR A 1 112 ? 21.354 39.052 -13.941 1.00 16.06 137 THR A CA 1
ATOM 904 C C . THR A 1 112 ? 20.239 38.240 -14.609 1.00 16.64 137 THR A C 1
ATOM 905 O O . THR A 1 112 ? 19.557 37.438 -13.961 1.00 16.79 137 THR A O 1
ATOM 909 N N . LYS A 1 113 ? 20.067 38.431 -15.911 1.00 15.38 138 LYS A N 1
ATOM 910 C CA . LYS A 1 113 ? 19.049 37.703 -16.651 1.00 15.36 138 LYS A CA 1
ATOM 911 C C . LYS A 1 113 ? 19.404 36.219 -16.717 1.00 15.44 138 LYS A C 1
ATOM 912 O O . LYS A 1 113 ? 18.542 35.360 -16.548 1.00 16.44 138 LYS A O 1
ATOM 918 N N . PHE A 1 114 ? 20.678 35.923 -16.954 1.00 15.79 139 PHE A N 1
ATOM 919 C CA . PHE A 1 114 ? 21.142 34.545 -17.090 1.00 15.43 139 PHE A CA 1
ATOM 920 C C . PHE A 1 114 ? 20.897 33.770 -15.796 1.00 14.47 139 PHE A C 1
ATOM 921 O O . PHE A 1 114 ? 20.392 32.648 -15.813 1.00 15.85 139 PHE A O 1
ATOM 929 N N . SER A 1 115 ? 21.252 34.370 -14.668 1.00 14.60 140 SER A N 1
ATOM 930 C CA . SER A 1 115 ? 21.035 33.733 -13.373 1.00 15.84 140 SER A CA 1
ATOM 931 C C . SER A 1 115 ? 19.542 33.522 -13.080 1.00 16.74 140 SER A C 1
ATOM 932 O O . SER A 1 115 ? 19.139 32.459 -12.589 1.00 17.00 140 SER A O 1
ATOM 935 N N . LYS A 1 116 ? 18.722 34.519 -13.409 1.00 16.60 141 LYS A N 1
ATOM 936 C CA . LYS A 1 116 ? 17.278 34.432 -13.212 1.00 19.78 141 LYS A CA 1
ATOM 937 C C . LYS A 1 116 ? 16.655 33.321 -14.056 1.00 18.88 141 LYS A C 1
ATOM 938 O O . LYS A 1 116 ? 15.871 32.512 -13.557 1.00 23.70 141 LYS A O 1
ATOM 944 N N . ASP A 1 117 ? 17.004 33.287 -15.337 1.00 17.21 142 ASP A N 1
ATOM 945 C CA . ASP A 1 117 ? 16.297 32.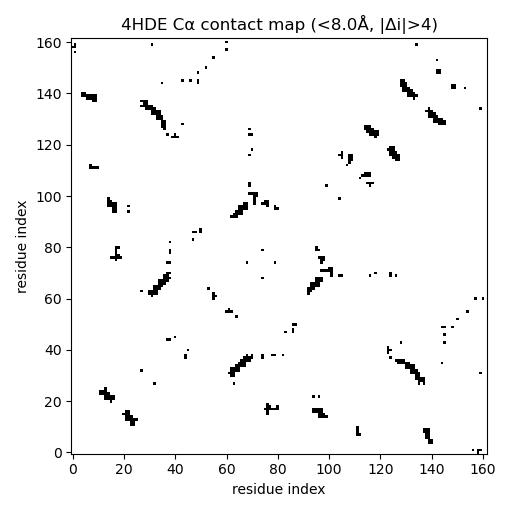444 -16.290 1.00 18.14 142 ASP A CA 1
ATOM 946 C C . ASP A 1 117 ? 16.761 30.999 -16.280 1.00 18.82 142 ASP A C 1
ATOM 947 O O . ASP A 1 117 ? 15.985 30.092 -16.596 1.00 22.36 142 ASP A O 1
ATOM 952 N N . ASN A 1 118 ? 18.015 30.783 -15.915 1.00 17.62 143 ASN A N 1
ATOM 953 C CA . ASN A 1 118 ? 18.596 29.443 -15.965 1.00 16.28 143 ASN A CA 1
ATOM 954 C C . ASN A 1 118 ? 18.770 28.783 -14.608 1.00 17.76 143 ASN A C 1
ATOM 955 O O . ASN A 1 118 ? 18.676 27.563 -14.488 1.00 19.37 143 ASN A O 1
ATOM 960 N N . PHE A 1 119 ? 19.027 29.587 -13.585 1.00 15.60 144 PHE A N 1
ATOM 961 C CA . PHE A 1 119 ? 19.309 29.045 -12.265 1.00 15.64 144 PHE A CA 1
ATOM 962 C C . PHE A 1 119 ? 18.349 29.532 -11.183 1.00 16.71 144 PHE A C 1
ATOM 963 O O . PHE A 1 119 ? 18.569 29.255 -10.003 1.00 18.90 144 PHE A O 1
ATOM 971 N N . GLN A 1 120 ? 17.285 30.225 -11.585 1.00 17.56 145 GLN A N 1
ATOM 972 C CA . GLN A 1 120 ? 16.262 30.698 -10.656 1.00 21.61 145 GLN A CA 1
ATOM 973 C C . GLN A 1 120 ? 16.872 31.409 -9.461 1.00 22.85 145 GLN A C 1
ATOM 974 O O . GLN A 1 120 ? 16.423 31.240 -8.326 1.00 24.44 145 GLN A O 1
ATOM 980 N N . SER A 1 121 ? 17.881 32.226 -9.730 1.00 20.84 146 SER A N 1
ATOM 981 C CA A SER A 1 121 ? 18.628 32.905 -8.683 0.59 20.81 146 SER A CA 1
ATOM 982 C CA B SER A 1 121 ? 18.600 32.919 -8.672 0.41 20.34 146 SER A CA 1
ATOM 983 C C . SER A 1 121 ? 18.740 34.404 -8.972 1.00 20.97 146 SER A C 1
ATOM 984 O O . SER A 1 121 ? 19.145 34.800 -10.068 1.00 20.78 146 SER A O 1
ATOM 989 N N . LEU A 1 122 ? 18.393 35.221 -7.986 1.00 18.72 147 LEU A N 1
ATOM 990 C CA A LEU A 1 122 ? 18.452 36.668 -8.126 0.43 17.62 147 LEU A CA 1
ATOM 991 C CA B LEU A 1 122 ? 18.455 36.670 -8.120 0.57 17.33 147 LEU A CA 1
ATOM 992 C C . LEU A 1 122 ? 19.888 37.170 -8.019 1.00 18.22 147 LEU A C 1
ATOM 993 O O . LEU A 1 122 ? 20.646 36.738 -7.154 1.00 19.95 147 LEU A O 1
ATOM 1002 N N . VAL A 1 123 ? 20.250 38.079 -8.915 1.00 16.27 148 VAL A N 1
ATOM 1003 C CA . VAL A 1 123 ? 21.506 38.814 -8.842 1.00 16.61 148 VAL A CA 1
ATOM 1004 C C . VAL A 1 123 ? 21.164 40.294 -8.781 1.00 16.80 148 VAL A C 1
ATOM 1005 O O . VAL A 1 123 ? 20.332 40.778 -9.549 1.00 19.11 148 VAL A O 1
ATOM 1009 N N . ASP A 1 124 ? 21.778 41.014 -7.850 1.00 15.07 149 ASP A N 1
ATOM 1010 C CA . ASP A 1 124 ? 21.572 42.454 -7.763 1.00 17.47 149 ASP A CA 1
ATOM 1011 C C . ASP A 1 124 ? 22.751 43.078 -7.047 1.00 17.46 149 ASP A C 1
ATOM 1012 O O . ASP A 1 124 ? 23.184 42.568 -6.017 1.00 18.58 149 ASP A O 1
ATOM 1017 N N . LYS A 1 125 ? 23.281 44.162 -7.602 1.00 15.51 150 LYS A N 1
ATOM 1018 C CA . LYS A 1 125 ? 24.424 44.853 -7.012 1.00 15.41 150 LYS A CA 1
ATOM 1019 C C . LYS A 1 125 ? 23.987 46.123 -6.295 1.00 18.21 150 LYS A C 1
ATOM 1020 O O . LYS A 1 125 ? 23.688 47.130 -6.930 1.00 17.54 150 LYS A O 1
ATOM 1026 N N . PRO A 1 126 ? 23.944 46.088 -4.958 1.00 16.64 151 PRO A N 1
ATOM 1027 C CA . PRO A 1 126 ? 23.562 47.277 -4.189 1.00 17.37 151 PRO A CA 1
ATOM 1028 C C . PRO A 1 126 ? 24.647 48.352 -4.176 1.00 16.45 151 PRO A C 1
ATOM 1029 O O . PRO A 1 126 ? 25.747 48.121 -4.686 1.00 18.42 151 PRO A O 1
ATOM 1033 N N . GLU A 1 127 ? 24.334 49.493 -3.576 1.00 17.45 152 GLU A N 1
ATOM 1034 C CA . GLU A 1 127 ? 25.254 50.616 -3.525 1.00 17.95 152 GLU A CA 1
ATOM 1035 C C . GLU A 1 127 ? 26.613 50.262 -2.929 1.00 22.39 152 GLU A C 1
ATOM 1036 O O . GLU A 1 127 ? 27.630 50.799 -3.354 1.00 23.31 152 GLU A O 1
ATOM 1042 N N . ASN A 1 128 ? 26.639 49.370 -1.944 1.00 20.54 153 ASN A N 1
ATOM 1043 C CA . ASN A 1 128 ? 27.904 49.038 -1.291 1.00 22.01 153 ASN A CA 1
ATOM 1044 C C . ASN A 1 128 ? 28.779 48.083 -2.101 1.00 20.61 153 ASN A C 1
ATOM 1045 O O . ASN A 1 128 ? 29.886 47.745 -1.688 1.00 22.10 153 ASN A O 1
ATOM 1050 N N . GLY A 1 129 ? 28.281 47.647 -3.254 1.00 18.45 154 GLY A N 1
ATOM 1051 C CA . GLY A 1 129 ? 29.065 46.827 -4.160 1.00 17.79 154 GLY A CA 1
ATOM 1052 C C . GLY A 1 129 ? 29.090 45.350 -3.818 1.00 15.14 154 GLY A C 1
ATOM 1053 O O . GLY A 1 129 ? 29.678 44.557 -4.552 1.00 16.26 154 GLY A O 1
ATOM 1054 N N . GLN A 1 130 ? 28.462 44.965 -2.710 1.00 17.08 155 GLN A N 1
ATOM 1055 C CA . GLN A 1 130 ? 28.462 43.562 -2.313 1.00 16.96 155 GLN A CA 1
ATOM 1056 C C . GLN A 1 130 ? 27.274 42.847 -2.948 1.00 17.64 155 GLN A C 1
ATOM 1057 O O . GLN A 1 130 ? 26.173 42.800 -2.388 1.00 17.88 155 GLN A O 1
ATOM 1063 N N . VAL A 1 131 ? 27.522 42.303 -4.136 1.00 14.89 156 VAL A N 1
ATOM 1064 C CA . VAL A 1 131 ? 26.493 41.728 -4.985 1.00 14.50 156 VAL A CA 1
ATOM 1065 C C . VAL A 1 131 ? 25.718 40.619 -4.299 1.00 15.96 156 VAL A C 1
ATOM 1066 O O . VAL A 1 131 ? 26.300 39.707 -3.707 1.00 17.06 156 VAL A O 1
ATOM 1070 N N . ILE A 1 132 ? 24.398 40.715 -4.379 1.00 15.02 157 ILE A N 1
ATOM 1071 C CA . ILE A 1 132 ? 23.500 39.640 -3.976 1.00 15.23 157 ILE A CA 1
ATOM 1072 C C . ILE A 1 132 ? 23.474 38.564 -5.061 1.00 16.18 157 ILE A C 1
ATOM 1073 O O . ILE A 1 132 ? 23.301 38.866 -6.234 1.00 15.57 157 ILE A O 1
ATOM 1078 N N . HIS A 1 133 ? 23.650 37.303 -4.674 1.00 15.43 158 HIS A N 1
ATOM 1079 C CA . HIS A 1 133 ? 23.629 36.203 -5.631 1.00 15.00 158 HIS A CA 1
ATOM 1080 C C . HIS A 1 133 ? 23.392 34.905 -4.870 1.00 16.95 158 HIS A C 1
ATOM 1081 O O . HIS A 1 133 ? 23.506 34.875 -3.642 1.00 17.19 158 HIS A O 1
ATOM 1088 N N . GLY A 1 134 ? 23.066 33.841 -5.595 1.00 16.97 159 GLY A N 1
ATOM 1089 C CA . GLY A 1 134 ? 22.810 32.560 -4.959 1.00 17.97 159 GLY A CA 1
ATOM 1090 C C . GLY A 1 134 ? 24.087 31.890 -4.486 1.00 15.08 159 GLY A C 1
ATOM 1091 O O . GLY A 1 134 ? 25.152 32.079 -5.080 1.00 15.50 159 GLY A O 1
ATOM 1092 N N . THR A 1 135 ? 23.978 31.084 -3.437 1.00 16.58 160 THR A N 1
ATOM 1093 C CA . THR A 1 135 ? 25.147 30.420 -2.868 1.00 18.48 160 THR A CA 1
ATOM 1094 C C . THR A 1 135 ? 25.158 28.915 -3.129 1.00 16.15 160 THR A C 1
ATOM 1095 O O . THR A 1 135 ? 25.913 28.170 -2.492 1.00 19.71 160 THR A O 1
ATOM 1099 N N . SER A 1 136 ? 24.327 28.454 -4.050 1.00 15.46 161 SER A N 1
ATOM 1100 C CA . SER A 1 136 ? 24.254 27.015 -4.322 1.00 15.01 161 SER A CA 1
ATOM 1101 C C . SER A 1 136 ? 25.334 26.538 -5.286 1.00 13.19 161 SER A C 1
ATOM 1102 O O . SER A 1 136 ? 25.911 27.325 -6.043 1.00 13.77 161 SER A O 1
ATOM 1105 N N . PHE A 1 137 ? 25.594 25.234 -5.255 1.00 13.15 162 PHE A N 1
ATOM 1106 C CA . PHE A 1 137 ? 26.299 24.550 -6.332 1.00 13.53 162 PHE A CA 1
ATOM 1107 C C . PHE A 1 137 ? 25.241 23.797 -7.147 1.00 12.51 162 PHE A C 1
ATOM 1108 O O . PHE A 1 137 ? 24.334 23.199 -6.576 1.00 13.66 162 PHE A O 1
ATOM 1116 N N . TYR A 1 138 ? 25.375 23.808 -8.465 1.00 11.89 163 TYR A N 1
ATOM 1117 C CA . TYR A 1 138 ? 24.439 23.133 -9.357 1.00 12.48 163 TYR A CA 1
ATOM 1118 C C . TYR A 1 138 ? 25.141 22.064 -10.168 1.00 12.28 163 TYR A C 1
ATOM 1119 O O . TYR A 1 138 ? 26.190 22.321 -10.754 1.00 14.23 163 TYR A O 1
ATOM 1128 N N . LEU A 1 139 ? 24.551 20.876 -10.216 1.00 12.13 164 LEU A N 1
ATOM 1129 C CA . LEU A 1 139 ? 25.080 19.773 -11.010 1.00 12.60 164 LEU A CA 1
ATOM 1130 C C . LEU A 1 139 ? 24.322 19.704 -12.327 1.00 12.21 164 LEU A C 1
ATOM 1131 O O . LEU A 1 139 ? 23.097 19.562 -12.336 1.00 13.94 164 LEU A O 1
ATOM 1136 N N . ILE A 1 140 ? 25.064 19.784 -13.428 1.00 12.20 165 ILE A N 1
ATOM 1137 C CA . ILE A 1 140 ? 24.501 19.795 -14.774 1.00 12.47 165 ILE A CA 1
ATOM 1138 C C . ILE A 1 140 ? 24.965 18.539 -15.510 1.00 13.38 165 ILE A C 1
ATOM 1139 O O . ILE A 1 140 ? 26.143 18.177 -15.453 1.00 14.00 165 ILE A O 1
ATOM 1144 N N . ASP A 1 141 ? 24.040 17.865 -16.184 1.00 11.90 166 ASP A N 1
ATOM 1145 C CA . ASP A 1 141 ? 24.384 16.599 -16.835 1.00 13.04 166 ASP A CA 1
ATOM 1146 C C . ASP A 1 141 ? 24.893 16.781 -18.270 1.00 13.05 166 ASP A C 1
ATOM 1147 O O . ASP A 1 141 ? 24.984 17.906 -18.783 1.00 13.53 166 ASP A O 1
ATOM 1152 N N . GLN A 1 142 ? 25.229 15.659 -18.912 1.00 14.47 167 GLN A N 1
ATOM 1153 C CA . GLN A 1 142 ? 25.831 15.657 -20.241 1.00 14.86 167 GLN A CA 1
ATOM 1154 C C . GLN A 1 142 ? 24.869 16.190 -21.298 1.00 15.55 167 GLN A C 1
ATOM 1155 O O . GLN A 1 142 ? 25.289 16.653 -22.359 1.00 17.72 167 GLN A O 1
ATOM 1161 N N . ASN A 1 143 ? 23.580 16.143 -20.984 1.00 15.36 168 ASN A N 1
ATOM 1162 C CA . ASN A 1 143 ? 22.543 16.652 -21.872 1.00 17.38 168 ASN A CA 1
ATOM 1163 C C . ASN A 1 143 ? 22.353 18.154 -21.720 1.00 15.89 168 ASN A C 1
ATOM 1164 O O . ASN A 1 143 ? 21.564 18.765 -22.446 1.00 19.22 168 ASN A O 1
ATOM 1169 N N . GLY A 1 144 ? 23.091 18.751 -20.790 1.00 15.29 169 GLY A N 1
ATOM 1170 C CA . GLY A 1 144 ? 23.053 20.185 -20.585 1.00 16.19 169 GLY A CA 1
ATOM 1171 C C . GLY A 1 144 ? 21.899 20.695 -19.746 1.00 14.89 169 GLY A C 1
ATOM 1172 O O . GLY A 1 144 ? 21.549 21.874 -19.862 1.00 16.94 169 GLY A O 1
ATOM 1173 N N . LYS A 1 145 ? 21.320 19.835 -18.905 1.00 14.10 170 LYS A N 1
ATOM 1174 C CA . LYS A 1 145 ? 20.225 20.231 -18.022 1.00 14.10 170 LYS A CA 1
ATOM 1175 C C . LYS A 1 145 ? 20.700 20.281 -16.579 1.00 13.20 170 LYS A C 1
ATOM 1176 O O . LYS A 1 145 ? 21.494 19.445 -16.144 1.00 13.54 170 LYS A O 1
ATOM 1182 N N . VAL A 1 146 ? 20.206 21.252 -15.818 1.00 13.53 171 VAL A N 1
ATOM 1183 C CA . VAL A 1 146 ? 20.508 21.272 -14.395 1.00 13.05 171 VAL A CA 1
ATOM 1184 C C . VAL A 1 146 ? 19.727 20.161 -13.718 1.00 15.21 171 VAL A C 1
ATOM 1185 O O . VAL A 1 146 ? 18.506 20.062 -13.886 1.00 15.89 171 VAL A O 1
ATOM 1197 N N . LYS A 1 148 ? 20.650 18.896 -10.177 1.00 13.50 173 LYS A N 1
ATOM 1198 C CA . LYS A 1 148 ? 20.653 18.953 -8.713 1.00 14.06 173 LYS A CA 1
ATOM 1199 C C . LYS A 1 148 ? 21.195 20.281 -8.218 1.00 13.23 173 LYS A C 1
ATOM 1200 O O . LYS A 1 148 ? 22.012 20.914 -8.888 1.00 14.64 173 LYS A O 1
ATOM 1206 N N . LYS A 1 149 ? 20.737 20.685 -7.037 1.00 15.11 174 LYS A N 1
ATOM 1207 C CA . LYS A 1 149 ? 21.189 21.883 -6.347 1.00 14.97 174 LYS A CA 1
ATOM 1208 C C . LYS A 1 149 ? 21.613 21.500 -4.927 1.00 13.83 174 LYS A C 1
ATOM 1209 O O . LYS A 1 149 ? 20.921 20.718 -4.261 1.00 15.74 174 LYS A O 1
ATOM 1215 N N . TYR A 1 150 ? 22.723 22.060 -4.454 1.00 12.79 175 TYR A N 1
ATOM 1216 C CA . TYR A 1 150 ? 23.245 21.766 -3.115 1.00 12.77 175 TYR A CA 1
ATOM 1217 C C . TYR A 1 150 ? 23.761 23.054 -2.509 1.00 14.85 175 TYR A C 1
ATOM 1218 O O . TYR A 1 150 ? 24.072 23.987 -3.239 1.00 15.29 175 TYR A O 1
ATOM 1227 N N . SER A 1 151 ? 23.891 23.123 -1.189 1.00 14.19 176 SER A N 1
ATOM 1228 C CA . SER A 1 151 ? 24.494 24.315 -0.605 1.00 15.10 176 SER A CA 1
ATOM 1229 C C . SER A 1 151 ? 26.001 24.368 -0.849 1.00 14.60 176 SER A C 1
ATOM 1230 O O . SER A 1 151 ? 26.724 23.402 -0.603 1.00 15.46 176 SER A O 1
ATOM 1233 N N . GLY A 1 152 ? 26.477 25.518 -1.316 1.00 16.25 177 GLY A N 1
ATOM 1234 C CA . GLY A 1 152 ? 27.901 25.724 -1.494 1.00 16.16 177 GLY A CA 1
ATOM 1235 C C . GLY A 1 152 ? 28.574 26.355 -0.292 1.00 16.48 177 GLY A C 1
ATOM 1236 O O . GLY A 1 152 ? 29.781 26.571 -0.304 1.00 19.30 177 GLY A O 1
ATOM 1237 N N . ILE A 1 153 ? 27.807 26.654 0.751 1.00 17.30 178 ILE A N 1
ATOM 1238 C CA . ILE A 1 153 ? 28.347 27.431 1.860 1.00 21.39 178 ILE A CA 1
ATOM 1239 C C . ILE A 1 153 ? 28.054 26.832 3.237 1.00 24.31 178 ILE A C 1
ATOM 1240 O O . ILE A 1 153 ? 28.827 27.010 4.173 1.00 31.22 178 ILE A O 1
ATOM 1245 N N . SER A 1 154 ? 26.940 26.126 3.360 1.00 21.97 179 SER A N 1
ATOM 1246 C CA . SER A 1 154 ? 26.539 25.571 4.647 1.00 25.15 179 SER A CA 1
ATOM 1247 C C . SER A 1 154 ? 26.381 24.059 4.557 1.00 20.24 179 SER A C 1
ATOM 1248 O O . SER A 1 154 ? 25.472 23.559 3.896 1.00 22.29 179 SER A O 1
ATOM 1251 N N . ASN A 1 155 ? 27.278 23.335 5.216 1.00 20.39 180 ASN A N 1
ATOM 1252 C CA . ASN A 1 155 ? 27.235 21.879 5.206 1.00 18.58 180 ASN A CA 1
ATOM 1253 C C . ASN A 1 155 ? 27.152 21.300 3.795 1.00 16.72 180 ASN A C 1
ATOM 1254 O O . ASN A 1 155 ? 26.292 20.474 3.506 1.00 19.31 180 ASN A O 1
ATOM 1259 N N . THR A 1 156 ? 28.031 21.756 2.915 1.00 15.69 181 THR A N 1
ATOM 1260 C CA . THR A 1 156 ? 28.077 21.219 1.561 1.00 14.79 181 THR A CA 1
ATOM 1261 C C . THR A 1 156 ? 28.116 19.682 1.617 1.00 13.93 181 THR A C 1
ATOM 1262 O O . THR A 1 156 ? 28.984 19.105 2.275 1.00 14.56 181 THR A O 1
ATOM 1266 N N . PRO A 1 157 ? 27.162 19.013 0.952 1.00 13.60 182 PRO A N 1
ATOM 1267 C CA . PRO A 1 157 ? 27.050 17.558 1.104 1.00 15.45 182 PRO A CA 1
ATOM 1268 C C . PRO A 1 157 ? 27.939 16.825 0.100 1.00 14.15 182 PRO A C 1
ATOM 1269 O O . PRO A 1 157 ? 27.444 16.262 -0.890 1.00 13.85 182 PRO A O 1
ATOM 1273 N N . TYR A 1 158 ? 29.236 16.798 0.377 1.00 14.41 183 TYR A N 1
ATOM 1274 C CA . TYR A 1 158 ? 30.203 16.291 -0.596 1.00 13.86 183 TYR A CA 1
ATOM 1275 C C . TYR A 1 158 ? 29.885 14.873 -1.044 1.00 15.64 183 TYR A C 1
ATOM 1276 O O . TYR A 1 158 ? 29.977 14.561 -2.229 1.00 15.76 183 TYR A O 1
ATOM 1285 N N . GLU A 1 159 ? 29.514 14.019 -0.099 1.00 14.35 184 GLU A N 1
ATOM 1286 C CA . GLU A 1 159 ? 29.219 12.628 -0.416 1.00 15.47 184 GLU A CA 1
ATOM 1287 C C . GLU A 1 159 ? 27.995 12.483 -1.323 1.00 15.45 184 GLU A C 1
ATOM 1288 O O . GLU A 1 159 ? 28.000 11.658 -2.235 1.00 16.10 184 GLU A O 1
ATOM 1294 N N . ASP A 1 160 ? 26.953 13.277 -1.075 1.00 14.95 185 ASP A N 1
ATOM 1295 C CA . ASP A 1 160 ? 25.770 13.316 -1.945 1.00 15.70 185 ASP A CA 1
ATOM 1296 C C . ASP A 1 160 ? 26.149 13.708 -3.369 1.00 14.95 185 ASP A C 1
ATOM 1297 O O . ASP A 1 160 ? 25.695 13.101 -4.342 1.00 15.58 185 ASP A O 1
ATOM 1302 N N . ILE A 1 161 ? 26.952 14.758 -3.492 1.00 13.04 186 ILE A N 1
ATOM 1303 C CA . ILE A 1 161 ? 27.367 15.235 -4.807 1.00 13.52 186 ILE A CA 1
ATOM 1304 C C . ILE A 1 161 ? 28.173 14.178 -5.552 1.00 13.05 186 ILE A C 1
ATOM 1305 O O . ILE A 1 161 ? 27.907 13.908 -6.725 1.00 14.70 186 ILE A O 1
ATOM 1310 N N . ILE A 1 162 ? 29.132 13.566 -4.869 1.00 13.04 187 ILE A N 1
ATOM 1311 C CA . ILE A 1 162 ? 29.930 12.498 -5.454 1.00 14.37 187 ILE A CA 1
ATOM 1312 C C . ILE A 1 162 ? 29.038 11.340 -5.924 1.00 15.15 187 ILE A C 1
ATOM 1313 O O . ILE A 1 162 ? 29.225 10.803 -7.021 1.00 15.75 187 ILE A O 1
ATOM 1318 N N . ARG A 1 163 ? 28.081 10.945 -5.083 1.00 14.04 188 ARG A N 1
ATOM 1319 C CA . ARG A 1 163 ? 27.131 9.882 -5.419 1.00 15.38 188 ARG A CA 1
ATOM 1320 C C . ARG A 1 163 ? 26.385 10.219 -6.710 1.00 14.81 188 ARG A C 1
ATOM 1321 O O . ARG A 1 163 ? 26.242 9.380 -7.607 1.00 15.50 188 ARG A O 1
ATOM 1329 N N . ASP A 1 164 ? 25.891 11.443 -6.787 1.00 14.64 189 ASP A N 1
ATOM 1330 C CA . ASP A 1 164 ? 25.143 11.875 -7.963 1.00 14.23 189 ASP A CA 1
ATOM 1331 C C . ASP A 1 164 ? 26.017 11.923 -9.227 1.00 14.85 189 ASP A C 1
ATOM 1332 O O . ASP A 1 164 ? 25.565 11.551 -10.320 1.00 15.60 189 ASP A O 1
ATOM 1345 N N . LYS A 1 166 ? 28.567 9.972 -9.729 1.00 15.50 191 LYS A N 1
ATOM 1346 C CA . LYS A 1 166 ? 28.764 8.579 -10.101 1.00 17.18 191 LYS A CA 1
ATOM 1347 C C . LYS A 1 166 ? 27.574 8.041 -10.878 1.00 16.77 191 LYS A C 1
ATOM 1348 O O . LYS A 1 166 ? 27.745 7.308 -11.838 1.00 19.30 191 LYS A O 1
ATOM 1354 N N . ARG A 1 167 ? 26.368 8.436 -10.482 1.00 16.65 192 ARG A N 1
ATOM 1355 C CA . AR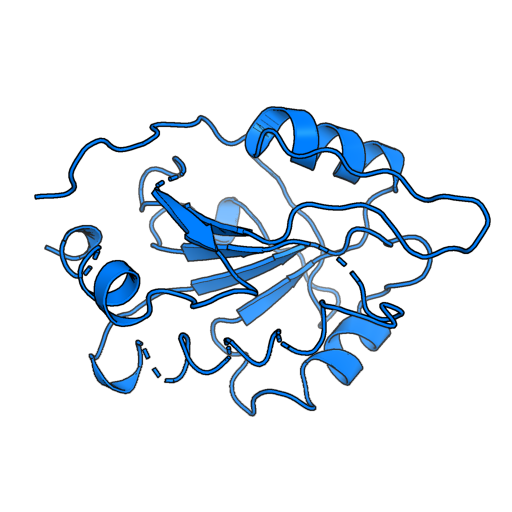G A 1 167 ? 25.181 8.009 -11.210 1.00 16.52 192 ARG A CA 1
ATOM 1356 C C . ARG A 1 167 ? 25.200 8.539 -12.649 1.00 15.60 192 ARG A C 1
ATOM 1357 O O . ARG A 1 167 ? 24.866 7.810 -13.584 1.00 17.97 192 ARG A O 1
ATOM 1365 N N . LEU A 1 168 ? 25.583 9.801 -12.825 1.00 16.35 193 LEU A N 1
ATOM 1366 C CA . LEU A 1 168 ? 25.617 10.394 -14.161 1.00 15.59 193 LEU A CA 1
ATOM 1367 C C . LEU A 1 168 ? 26.680 9.755 -15.046 1.00 16.36 193 LEU A C 1
ATOM 1368 O O . LEU A 1 168 ? 26.544 9.733 -16.271 1.00 17.47 193 LEU A O 1
ATOM 1373 N N 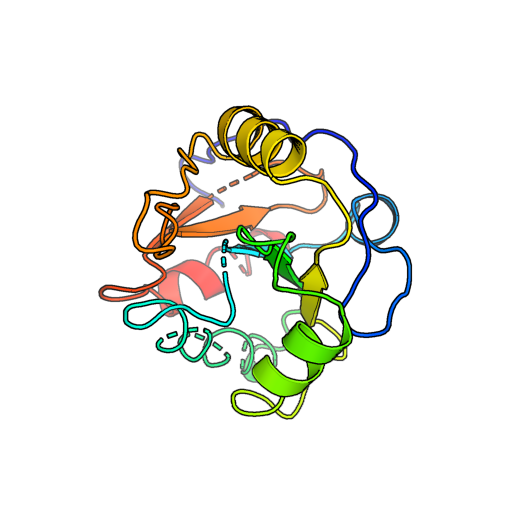. ALA A 1 169 ? 27.726 9.212 -14.434 1.00 16.08 194 ALA A N 1
ATOM 1374 C CA . ALA A 1 169 ? 28.815 8.590 -15.178 1.00 18.16 194 ALA A CA 1
ATOM 1375 C C . ALA A 1 169 ? 28.521 7.144 -15.560 1.00 20.74 194 ALA A C 1
ATOM 1376 O O . ALA A 1 169 ? 29.225 6.566 -16.375 1.00 22.39 194 ALA A O 1
ATOM 1378 N N . GLU A 1 170 ? 27.481 6.562 -14.971 1.00 20.71 195 GLU A N 1
ATOM 1379 C CA . GLU A 1 170 ? 27.102 5.185 -15.273 1.00 28.74 195 GLU A CA 1
ATOM 1380 C C . GLU A 1 170 ? 26.200 5.107 -16.505 1.00 35.96 195 GLU A C 1
ATOM 1381 O O . GLU A 1 170 ? 26.268 4.155 -17.283 1.00 48.61 195 GLU A O 1
#

Organism: Bacillus anthracis (NCBI:txid1392)

Foldseek 3Di:
DDPPFPQFAADWDWFAWLVRHIDTCVVPQQFKEKEDEALPAPDFPVLLLLLVLVVCVVVVNDHAYEYEYLCQVPDDSPSRVVRNVVRDPDCVRYTYGHHDDNVVVQVNCCRGVVWGWDQDPVRNIGIDQWMWIAANNGTIDIAGNGPPGPSVVVSVSVVRVD

Radius of gyration: 14.8 Å; Cα contacts (8 Å, |Δi|>4): 282; chains: 1; bounding box: 33×45×32 Å

Secondary structure (DSSP, 8-state):
---S---------EEE-TTS-EEEHHHHTTS-EEEE--TT-SSSS------TTT--TTTT---EEEEE-S-TTT--HHHHHHHHTTT-S--TTEEEEB-S-HHHHHHHHHHHH----B--TTS--B---EEEEE-TTS---EEESSSS--HHHHHH--TTT-

Sequence (162 aa):
ALRKPLNWDLLETFQFTTNQDGKPFGTKDLKGKVWVADFFTNCQTVCPPTANAKLQKAKEEKLDVQFVSFSVDPDLDKPENLKAFIQQKFTEDTSNWNLLTGYSLEDITKFSKDNFQSSLLVDKPENGQVIHGTSFYLIDQNGKVKKYSGISNTPYEDIIRDKRLAE

CATH classification: 3.40.30.10